Protein AF-A0A969N4L8-F1 (afdb_monomer_lite)

Radius of gyration: 16.3 Å; chains: 1; bounding box: 48×35×40 Å

Foldseek 3Di:
DDDFAEDEFELCQPPADDPGHGDPVGDDDLPDDLSGAYEHAQEDADAQLLSSLVSLLSCVVSDDPNRHYAYEYEAEAPDQDPRGYHPVSNVVSNCVRPVVNPHYHYPDPCRHVVPVVVVVVVPPPD

Structure (mmCIF, N/CA/C/O backbone):
data_AF-A0A969N4L8-F1
#
_entry.id   AF-A0A969N4L8-F1
#
loop_
_atom_site.group_PDB
_atom_site.id
_atom_site.type_symbol
_atom_site.label_atom_id
_atom_site.label_alt_id
_atom_site.label_comp_id
_atom_site.label_asym_id
_atom_site.label_entity_id
_atom_site.label_seq_id
_atom_site.pdbx_PDB_ins_code
_atom_site.Cartn_x
_atom_site.Cartn_y
_atom_site.Cartn_z
_atom_site.occupancy
_atom_site.B_iso_or_equiv
_atom_site.auth_seq_id
_atom_site.auth_comp_id
_atom_site.auth_asym_id
_atom_site.auth_atom_id
_atom_site.pdbx_PDB_model_num
ATOM 1 N N . ARG A 1 1 ? 7.068 11.190 24.032 1.00 63.12 1 ARG A N 1
ATOM 2 C CA . ARG A 1 1 ? 6.064 10.576 23.124 1.00 63.12 1 ARG A CA 1
ATOM 3 C C . ARG A 1 1 ? 6.777 9.471 22.357 1.00 63.12 1 ARG A C 1
ATOM 5 O O . ARG A 1 1 ? 7.851 9.752 21.849 1.00 63.12 1 ARG A O 1
ATOM 12 N N . GLY A 1 2 ? 6.261 8.241 22.378 1.00 82.56 2 GLY A N 1
ATOM 13 C CA . GLY A 1 2 ? 6.873 7.096 21.689 1.00 82.56 2 GLY A CA 1
ATOM 14 C C . GLY A 1 2 ? 6.451 6.994 20.222 1.00 82.56 2 GLY A C 1
ATOM 15 O O . GLY A 1 2 ? 5.527 7.690 19.798 1.00 82.56 2 GLY A O 1
ATOM 16 N N . LEU A 1 3 ? 7.128 6.127 19.467 1.00 82.19 3 LEU A N 1
ATOM 17 C CA . LEU A 1 3 ? 6.721 5.730 18.117 1.00 82.19 3 LEU A CA 1
ATOM 18 C C . LEU A 1 3 ? 5.411 4.933 18.198 1.00 82.19 3 LEU A C 1
ATOM 20 O O . LEU A 1 3 ? 5.251 4.104 19.096 1.00 82.19 3 LEU A O 1
ATOM 24 N N . LYS A 1 4 ? 4.470 5.194 17.284 1.00 87.19 4 LYS A N 1
ATOM 25 C CA . LYS A 1 4 ? 3.260 4.372 17.176 1.00 87.19 4 LYS A CA 1
ATOM 26 C C . LYS A 1 4 ? 3.646 2.972 16.707 1.00 87.19 4 LYS A C 1
ATOM 28 O O . LYS A 1 4 ? 4.536 2.821 15.874 1.00 87.19 4 LYS A O 1
ATOM 33 N N . ALA A 1 5 ? 2.968 1.958 17.233 1.00 94.19 5 ALA A N 1
ATOM 34 C CA . ALA A 1 5 ? 3.053 0.624 16.659 1.00 94.19 5 ALA A CA 1
ATOM 35 C C . ALA A 1 5 ? 2.335 0.601 15.300 1.00 94.19 5 ALA A C 1
ATOM 37 O O . ALA A 1 5 ? 1.379 1.351 15.084 1.00 94.19 5 ALA A O 1
ATOM 38 N N . GLY A 1 6 ? 2.791 -0.275 14.409 1.00 94.62 6 GLY A N 1
ATOM 39 C CA . GLY A 1 6 ? 2.184 -0.495 13.103 1.00 94.62 6 GLY A CA 1
ATOM 40 C C . GLY A 1 6 ? 2.140 -1.981 12.766 1.00 94.62 6 GLY A C 1
ATOM 41 O O . GLY A 1 6 ? 3.036 -2.731 13.154 1.00 94.62 6 GLY A O 1
ATOM 42 N N . ALA A 1 7 ? 1.094 -2.398 12.059 1.00 95.56 7 ALA A N 1
ATOM 43 C CA . ALA A 1 7 ? 0.933 -3.748 11.539 1.00 95.56 7 ALA A CA 1
ATOM 44 C C . ALA A 1 7 ? 1.035 -3.738 10.014 1.00 95.56 7 ALA A C 1
ATOM 46 O O . ALA A 1 7 ? 0.388 -2.933 9.344 1.00 95.56 7 ALA A O 1
ATOM 47 N N . VAL A 1 8 ? 1.830 -4.661 9.478 1.00 95.38 8 VAL A N 1
ATOM 48 C CA . VAL A 1 8 ? 1.996 -4.892 8.041 1.00 95.38 8 VAL A CA 1
ATOM 49 C C . VAL A 1 8 ? 1.325 -6.217 7.700 1.00 95.38 8 VAL A C 1
ATOM 51 O O . VAL A 1 8 ? 1.571 -7.219 8.370 1.00 95.38 8 VAL A O 1
ATOM 54 N N . PHE A 1 9 ? 0.462 -6.231 6.687 1.00 96.12 9 PHE A N 1
ATOM 55 C CA . PHE A 1 9 ? -0.350 -7.405 6.355 1.00 96.12 9 PHE A CA 1
ATOM 56 C C . PHE A 1 9 ? -0.784 -7.414 4.889 1.00 96.12 9 PHE A C 1
ATOM 58 O O . PHE A 1 9 ? -0.788 -6.381 4.224 1.00 96.12 9 PHE A O 1
ATOM 65 N N . PHE A 1 10 ? -1.198 -8.577 4.389 1.00 95.75 10 PHE A N 1
ATOM 66 C CA . PHE A 1 10 ? -1.770 -8.706 3.049 1.00 95.75 10 PHE A CA 1
ATOM 67 C C . PHE A 1 10 ? -3.289 -8.468 3.086 1.00 95.75 10 PHE A C 1
ATOM 69 O O . PHE A 1 10 ? -3.977 -9.164 3.834 1.00 95.75 10 PHE A O 1
ATOM 76 N N . PRO A 1 11 ? -3.846 -7.561 2.257 1.00 95.62 11 PRO A N 1
ATOM 77 C CA . PRO A 1 11 ? -5.291 -7.284 2.190 1.00 95.62 11 PRO A CA 1
ATOM 78 C C . PRO A 1 11 ? -6.169 -8.517 1.942 1.00 95.62 11 PRO A C 1
ATOM 80 O O . PRO A 1 11 ? -7.339 -8.561 2.329 1.00 95.62 11 PRO A O 1
ATOM 83 N N . ASP A 1 12 ? -5.605 -9.535 1.296 1.00 92.50 12 ASP A N 1
ATOM 84 C CA . ASP A 1 12 ? -6.288 -10.784 0.967 1.00 92.50 12 ASP A CA 1
ATOM 85 C C . ASP A 1 12 ? -6.163 -11.856 2.060 1.00 92.50 12 ASP A C 1
ATOM 87 O O . ASP A 1 12 ? -6.781 -12.907 1.937 1.00 92.50 12 ASP A O 1
ATOM 91 N N . GLY A 1 13 ? -5.436 -11.594 3.154 1.00 91.50 13 GLY A N 1
ATOM 92 C CA . GLY A 1 13 ? -5.206 -12.565 4.235 1.00 91.50 13 GLY A CA 1
ATOM 93 C C . GLY A 1 13 ? -6.465 -13.051 4.956 1.00 91.50 13 GLY A C 1
ATOM 94 O O . GLY A 1 13 ? -6.461 -14.131 5.536 1.00 91.50 13 GLY A O 1
ATOM 95 N N . ASN A 1 14 ? -7.554 -12.291 4.853 1.00 88.81 14 ASN A N 1
ATOM 96 C CA . ASN A 1 14 ? -8.859 -12.626 5.420 1.00 88.81 14 ASN A CA 1
ATOM 97 C C . ASN A 1 14 ? -9.767 -13.389 4.442 1.00 88.81 14 ASN A C 1
ATOM 99 O O . ASN A 1 14 ? -10.918 -13.671 4.772 1.00 88.81 14 ASN A O 1
ATOM 103 N N . GLN A 1 15 ? -9.306 -13.668 3.221 1.00 87.75 15 GLN A N 1
ATOM 104 C CA . GLN A 1 15 ? -10.087 -14.432 2.256 1.00 87.75 15 GLN A CA 1
ATOM 105 C C . GLN A 1 15 ? -10.017 -15.929 2.565 1.00 87.75 15 GLN A C 1
ATOM 107 O O . GLN A 1 15 ? -8.965 -16.462 2.924 1.00 87.75 15 GLN A O 1
ATOM 112 N N . THR A 1 16 ? -11.138 -16.620 2.367 1.00 87.69 16 THR A N 1
ATOM 113 C CA . THR A 1 16 ? -11.172 -18.080 2.430 1.00 87.69 16 THR A CA 1
ATOM 114 C C . THR A 1 16 ? -10.471 -18.693 1.218 1.00 87.69 16 THR A C 1
ATOM 116 O O . THR A 1 16 ? -10.689 -18.264 0.086 1.00 87.69 16 THR A O 1
ATOM 119 N N . VAL A 1 17 ? -9.688 -19.743 1.444 1.00 84.81 17 VAL A N 1
ATOM 120 C CA . VAL A 1 17 ? -9.020 -20.554 0.424 1.00 84.81 17 VAL A CA 1
ATOM 121 C C . VAL A 1 17 ? -9.660 -21.947 0.386 1.00 84.81 17 VAL A C 1
ATOM 123 O O . VAL A 1 17 ? -9.862 -22.589 1.420 1.00 84.81 17 VAL A O 1
ATOM 126 N N . GLY A 1 18 ? -9.979 -22.435 -0.816 1.00 84.56 18 GLY A N 1
ATOM 127 C CA . GLY A 1 18 ? -10.680 -23.709 -1.003 1.00 84.56 18 GLY A CA 1
ATOM 128 C C . GLY A 1 18 ? -12.150 -23.629 -0.582 1.00 84.56 18 GLY A C 1
ATOM 129 O O . GLY A 1 18 ? -12.819 -22.640 -0.859 1.00 84.56 18 GLY A O 1
ATOM 130 N N . ALA A 1 19 ? -12.662 -24.678 0.070 1.00 81.12 19 ALA A N 1
ATOM 131 C CA . ALA A 1 19 ? -14.064 -24.727 0.489 1.00 81.12 19 ALA A CA 1
ATOM 132 C C . ALA A 1 19 ? -14.367 -23.805 1.685 1.00 81.12 19 ALA A C 1
ATOM 134 O O . ALA A 1 19 ? -15.393 -23.133 1.670 1.00 81.12 19 ALA A O 1
ATOM 135 N N . GLN A 1 20 ? -13.506 -23.788 2.717 1.00 86.62 20 GLN A N 1
ATOM 136 C CA . GLN A 1 20 ? -13.708 -23.020 3.966 1.00 86.62 20 GLN A CA 1
ATOM 137 C C . GLN A 1 20 ? -12.398 -22.683 4.723 1.00 86.62 20 GLN A C 1
ATOM 139 O O . GLN A 1 20 ? -12.449 -22.262 5.876 1.00 86.62 20 GLN A O 1
ATOM 144 N N . GLY A 1 21 ? -11.216 -22.917 4.136 1.00 86.12 21 GLY A N 1
ATOM 145 C CA . GLY A 1 21 ? -9.931 -22.739 4.830 1.00 86.12 21 GLY A CA 1
ATOM 146 C C . GLY A 1 21 ? -9.416 -21.300 4.792 1.00 86.12 21 GLY A C 1
ATOM 147 O O . GLY A 1 21 ? -9.951 -20.473 4.068 1.00 86.12 21 GLY A O 1
ATOM 148 N N . PHE A 1 22 ? -8.337 -21.012 5.520 1.00 87.94 22 PHE A N 1
ATOM 149 C CA . PHE A 1 22 ? -7.557 -19.772 5.399 1.00 87.94 22 PHE A CA 1
ATOM 150 C C . PHE A 1 22 ? -6.097 -20.124 5.109 1.00 87.94 22 PHE A C 1
ATOM 152 O O . PHE A 1 22 ? -5.626 -21.191 5.511 1.00 87.94 22 PHE A O 1
ATOM 159 N N . ASP A 1 23 ? -5.371 -19.245 4.416 1.00 88.81 23 ASP A N 1
ATOM 160 C CA . ASP A 1 23 ? -3.933 -19.435 4.213 1.00 88.81 23 ASP A CA 1
ATOM 161 C C . ASP A 1 23 ? -3.194 -19.211 5.537 1.00 88.81 23 ASP A C 1
ATOM 163 O O . ASP A 1 23 ? -3.089 -18.084 6.016 1.00 88.81 23 ASP A O 1
ATOM 167 N N . SER A 1 24 ? -2.648 -20.279 6.122 1.00 87.88 24 SER A N 1
ATOM 168 C CA . SER A 1 24 ? -1.955 -20.232 7.415 1.00 87.88 24 SER A CA 1
ATOM 169 C C . SER A 1 24 ? -0.683 -19.375 7.413 1.00 87.88 24 SER A C 1
ATOM 171 O O . SER A 1 24 ? -0.114 -19.126 8.474 1.00 87.88 24 SER A O 1
ATOM 173 N N . ARG A 1 25 ? -0.195 -18.956 6.239 1.00 87.62 25 ARG A N 1
ATOM 174 C CA . ARG A 1 25 ? 0.947 -18.040 6.099 1.00 87.62 25 ARG A CA 1
ATOM 175 C C . ARG A 1 25 ? 0.531 -16.575 6.234 1.00 87.62 25 ARG A C 1
ATOM 177 O O . ARG A 1 25 ? 1.397 -15.719 6.401 1.00 87.62 25 ARG A O 1
ATOM 184 N N . LEU A 1 26 ? -0.765 -16.281 6.122 1.00 89.56 26 LEU A N 1
ATOM 185 C CA . LEU A 1 26 ? -1.315 -14.933 6.173 1.00 89.56 26 LEU A CA 1
ATOM 186 C C . LEU A 1 26 ? -1.946 -14.670 7.542 1.00 89.56 26 LEU A C 1
ATOM 188 O O . LEU A 1 26 ? -2.565 -15.540 8.149 1.00 89.56 26 LEU A O 1
ATOM 192 N N . GLN A 1 27 ? -1.759 -13.451 8.046 1.00 85.81 27 GLN A N 1
ATOM 193 C CA . GLN A 1 27 ? -2.304 -13.035 9.335 1.00 85.81 27 GLN A CA 1
ATOM 194 C C . GLN A 1 27 ? -3.716 -12.467 9.145 1.00 85.81 27 GLN A C 1
ATOM 196 O O . GLN A 1 27 ? -3.894 -11.627 8.255 1.00 85.81 27 GLN A O 1
ATOM 201 N N . PRO A 1 28 ? -4.695 -12.861 9.981 1.00 88.75 28 PRO A N 1
ATOM 202 C CA . PRO A 1 28 ? -5.998 -12.221 9.984 1.00 88.75 28 PRO A CA 1
ATOM 203 C C . PRO A 1 28 ? -5.859 -10.788 10.509 1.00 88.75 28 PRO A C 1
ATOM 205 O O . PRO A 1 28 ? -5.413 -10.572 11.637 1.00 88.75 28 PRO A O 1
ATOM 208 N N . TRP A 1 29 ? -6.197 -9.804 9.681 1.00 93.75 29 TRP A N 1
ATOM 209 C CA . TRP A 1 29 ? -5.883 -8.393 9.944 1.00 93.75 29 TRP A CA 1
ATOM 210 C C . TRP A 1 29 ? -7.084 -7.561 10.409 1.00 93.75 29 TRP A C 1
ATOM 212 O O . TRP A 1 29 ? -6.903 -6.484 10.971 1.00 93.75 29 TRP A O 1
ATOM 222 N N . ASP A 1 30 ? -8.310 -8.072 10.270 1.00 91.50 30 ASP A N 1
ATOM 223 C CA . ASP A 1 30 ? -9.566 -7.438 10.728 1.00 91.50 30 ASP A CA 1
ATOM 224 C C . ASP A 1 30 ?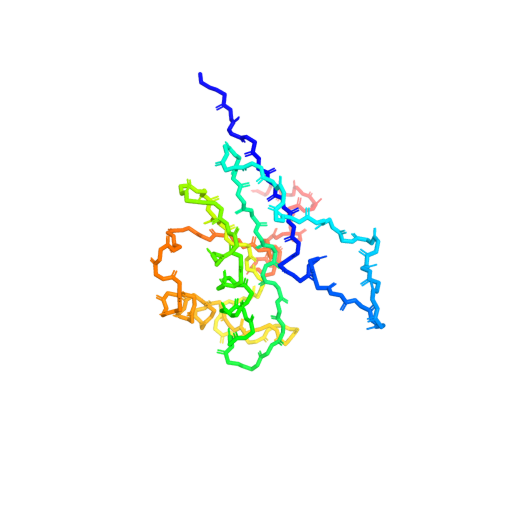 -9.649 -7.289 12.254 1.00 91.50 30 ASP A C 1
ATOM 226 O O . ASP A 1 30 ? -10.522 -6.596 12.774 1.00 91.50 30 ASP A O 1
ATOM 230 N N . ARG A 1 31 ? -8.749 -7.951 12.986 1.00 90.81 31 ARG A N 1
ATOM 231 C CA . ARG A 1 31 ? -8.693 -7.945 14.453 1.00 90.81 31 ARG A CA 1
ATOM 232 C C . ARG A 1 31 ? -7.645 -7.005 15.025 1.00 90.81 31 ARG A C 1
ATOM 234 O O . ARG A 1 31 ? -7.550 -6.890 16.248 1.00 90.81 31 ARG A O 1
ATOM 241 N N . PHE A 1 32 ? -6.860 -6.336 14.184 1.00 94.62 32 PHE A N 1
ATOM 242 C CA . PHE A 1 32 ? -5.917 -5.345 14.677 1.00 94.62 32 PHE A CA 1
ATOM 243 C C . PHE A 1 32 ? -6.657 -4.166 15.332 1.00 94.62 32 PHE A C 1
ATOM 245 O O . PHE A 1 32 ? -7.738 -3.777 14.890 1.00 94.62 32 PHE A O 1
ATOM 252 N N . PRO A 1 33 ? -6.125 -3.589 16.422 1.00 94.00 33 PRO A N 1
ATOM 253 C CA . PRO A 1 33 ? -6.758 -2.440 17.051 1.00 94.00 33 PRO A CA 1
ATOM 254 C C . PRO A 1 33 ? -6.599 -1.191 16.171 1.00 94.00 33 PRO A C 1
ATOM 256 O O . PRO A 1 33 ? -5.616 -1.043 15.447 1.00 94.00 33 PRO A O 1
ATOM 259 N N . SER A 1 34 ? -7.524 -0.238 16.283 1.00 94.81 34 SER A N 1
ATOM 260 C CA . SER A 1 34 ? -7.422 1.064 15.598 1.00 94.81 34 SER A CA 1
ATOM 261 C C . SER A 1 34 ? -6.378 2.004 16.210 1.00 94.81 34 SER A C 1
ATOM 263 O O . SER A 1 34 ? -6.093 3.068 15.663 1.00 94.81 34 SER A O 1
ATOM 265 N N . THR A 1 35 ? -5.796 1.630 17.354 1.00 93.81 35 THR A N 1
ATOM 266 C CA . THR A 1 35 ? -4.752 2.398 18.048 1.00 93.81 35 THR A CA 1
ATOM 267 C C . THR A 1 35 ? -3.367 2.250 17.415 1.00 93.81 35 THR A C 1
ATOM 269 O O . THR A 1 35 ? -2.462 3.010 17.771 1.00 93.81 35 THR A O 1
ATOM 272 N N . ILE A 1 36 ? -3.198 1.307 16.482 1.00 95.44 36 ILE A N 1
ATOM 273 C CA . ILE A 1 36 ? -1.969 1.104 15.708 1.00 95.44 36 ILE A CA 1
ATOM 274 C C . ILE A 1 36 ? -2.177 1.500 14.248 1.00 95.44 36 ILE A C 1
ATOM 276 O O . ILE A 1 36 ? -3.302 1.564 13.756 1.00 95.44 36 ILE A O 1
ATOM 280 N N . GLU A 1 37 ? -1.083 1.763 13.547 1.00 95.94 37 GLU A N 1
ATOM 281 C CA . GLU A 1 37 ? -1.125 2.078 12.120 1.00 95.94 37 GLU A CA 1
ATOM 282 C C . GLU A 1 37 ? -1.256 0.810 11.282 1.00 95.94 37 GLU A C 1
ATOM 284 O O . GLU A 1 37 ? -0.647 -0.218 11.581 1.00 95.94 37 GLU A O 1
ATOM 289 N N . TRP A 1 38 ? -2.058 0.876 10.229 1.00 97.19 38 TRP A N 1
ATOM 290 C CA . TRP A 1 38 ? -2.304 -0.241 9.330 1.00 97.19 38 TRP A CA 1
ATOM 291 C C . TRP A 1 38 ? -1.577 0.004 8.016 1.00 97.19 38 TRP A C 1
ATOM 293 O O . TRP A 1 38 ? -1.874 0.964 7.306 1.00 97.19 38 TRP A O 1
ATOM 303 N N . HIS A 1 39 ? -0.652 -0.889 7.678 1.00 97.38 39 HIS A N 1
ATOM 304 C CA . HIS A 1 39 ? 0.200 -0.799 6.494 1.00 97.38 39 HIS A CA 1
ATOM 305 C C . HIS A 1 39 ? -0.085 -1.970 5.538 1.00 97.38 39 HIS A C 1
ATOM 307 O O . HIS A 1 39 ? 0.704 -2.918 5.469 1.00 97.38 39 HIS A O 1
ATOM 313 N N . PRO A 1 40 ? -1.237 -1.973 4.833 1.00 97.50 40 PRO A N 1
ATOM 314 C CA . PRO A 1 40 ? -1.588 -3.063 3.931 1.00 97.50 40 PRO A CA 1
ATOM 315 C C . PRO A 1 40 ? -0.632 -3.138 2.732 1.00 97.50 40 PRO A C 1
ATOM 317 O O . PRO A 1 40 ? -0.472 -2.168 1.990 1.00 97.50 40 PRO A O 1
ATOM 320 N N . MET A 1 41 ? -0.047 -4.311 2.502 1.00 97.44 41 MET A N 1
ATOM 321 C CA . MET A 1 41 ? 0.832 -4.624 1.370 1.00 97.44 41 MET A CA 1
ATOM 322 C C . MET A 1 41 ? -0.002 -4.788 0.095 1.00 97.44 41 MET A C 1
ATOM 324 O O . MET A 1 41 ? -0.500 -5.870 -0.216 1.00 97.44 41 MET A O 1
ATOM 328 N N . THR A 1 42 ? -0.202 -3.685 -0.620 1.00 96.69 42 THR A N 1
ATOM 329 C CA . THR A 1 42 ? -1.117 -3.559 -1.762 1.00 96.69 42 THR A CA 1
ATOM 330 C C . THR A 1 42 ? -0.391 -3.858 -3.068 1.00 96.69 42 THR A C 1
ATOM 332 O O . THR A 1 42 ? -0.117 -2.985 -3.887 1.00 96.69 42 THR A O 1
ATOM 335 N N . TYR A 1 43 ? 0.018 -5.116 -3.215 1.00 95.38 43 TYR A N 1
ATOM 336 C CA . TYR A 1 43 ? 0.923 -5.562 -4.279 1.00 95.38 43 TYR A CA 1
ATOM 337 C C . TYR A 1 43 ? 0.197 -6.338 -5.382 1.00 95.38 43 TYR A C 1
ATOM 339 O O . TYR A 1 43 ? 0.813 -7.139 -6.079 1.00 95.38 43 TYR A O 1
ATOM 347 N N . ALA A 1 44 ? -1.119 -6.174 -5.522 1.00 94.94 44 ALA A N 1
ATOM 348 C CA . ALA A 1 44 ? -1.853 -6.880 -6.562 1.00 94.94 44 ALA A CA 1
ATOM 349 C C . ALA A 1 44 ? -1.341 -6.536 -7.973 1.00 94.94 44 ALA A C 1
ATOM 351 O O . ALA A 1 44 ? -0.861 -5.434 -8.250 1.00 94.94 44 ALA A O 1
ATOM 352 N N . ILE A 1 45 ? -1.467 -7.517 -8.862 1.00 95.81 45 ILE A N 1
ATOM 353 C CA . ILE A 1 45 ? -1.066 -7.453 -10.264 1.00 95.81 45 ILE A CA 1
ATOM 354 C C . ILE A 1 45 ? -2.329 -7.337 -11.125 1.00 95.81 45 ILE A C 1
ATOM 356 O O . ILE A 1 45 ? -3.246 -8.147 -10.992 1.00 95.81 45 ILE A O 1
ATOM 360 N N . CYS A 1 46 ? -2.378 -6.327 -11.992 1.00 95.19 46 CYS A N 1
ATOM 361 C CA . CYS A 1 46 ? -3.449 -6.084 -12.963 1.00 95.19 46 CYS A CA 1
ATOM 362 C C . CYS A 1 46 ? -3.004 -5.025 -13.986 1.00 95.19 46 CYS A C 1
ATOM 364 O O . CYS A 1 46 ? -1.972 -4.382 -13.810 1.00 95.19 46 CYS A O 1
ATOM 366 N N . GLU A 1 47 ? -3.779 -4.818 -15.051 1.00 90.81 47 GLU A N 1
ATOM 367 C CA . GLU A 1 47 ? -3.414 -3.877 -16.124 1.00 90.81 47 GLU A CA 1
ATOM 368 C C . GLU A 1 47 ? -3.693 -2.401 -15.780 1.00 90.81 47 GLU A C 1
ATOM 370 O O . GLU A 1 47 ? -2.936 -1.512 -16.175 1.00 90.81 47 GLU A O 1
ATOM 375 N N . ASP A 1 48 ? -4.764 -2.122 -15.035 1.00 92.12 48 ASP A N 1
ATOM 376 C CA . ASP A 1 48 ? -5.346 -0.779 -14.867 1.00 92.12 48 ASP A CA 1
ATOM 377 C C . ASP A 1 48 ? -5.335 -0.259 -13.416 1.00 92.12 48 ASP A C 1
ATOM 379 O O . ASP A 1 48 ? -5.935 0.770 -13.119 1.00 92.12 48 ASP A O 1
ATOM 383 N N . ALA A 1 49 ? -4.644 -0.958 -12.511 1.00 97.25 49 ALA A N 1
ATOM 384 C CA . ALA A 1 49 ? -4.622 -0.706 -11.065 1.00 97.25 49 ALA A CA 1
ATOM 385 C C . ALA A 1 49 ? -5.958 -0.901 -10.316 1.00 97.25 49 ALA A C 1
ATOM 387 O O . ALA A 1 49 ? -6.010 -0.658 -9.105 1.00 97.25 49 ALA A O 1
ATOM 388 N N . SER A 1 50 ? -7.005 -1.421 -10.967 1.00 96.69 50 SER A N 1
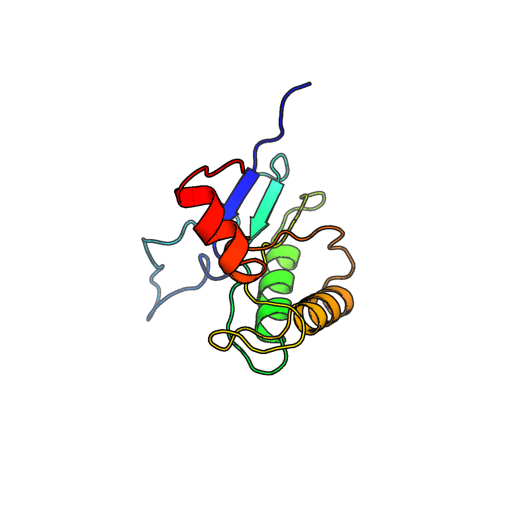ATOM 389 C CA . SER A 1 50 ? -8.283 -1.748 -10.312 1.00 96.69 50 SER A CA 1
ATOM 390 C C . SER A 1 50 ? -8.110 -2.728 -9.147 1.00 96.69 50 SER A C 1
ATOM 392 O O . SER A 1 50 ? -8.726 -2.569 -8.095 1.00 96.69 50 SER A O 1
ATOM 394 N N . CYS A 1 51 ? -7.207 -3.700 -9.289 1.00 96.31 51 CYS A N 1
ATOM 395 C CA . CYS A 1 51 ? -6.882 -4.668 -8.247 1.00 96.31 51 CYS A CA 1
ATOM 396 C C . CYS A 1 51 ? -6.282 -4.015 -6.990 1.00 96.31 51 CYS A C 1
ATOM 398 O O . CYS A 1 51 ? -6.642 -4.378 -5.870 1.00 96.31 51 CYS A O 1
ATOM 400 N N . VAL A 1 52 ? -5.406 -3.019 -7.166 1.00 97.94 52 VAL A N 1
ATOM 401 C CA . VAL A 1 52 ? -4.785 -2.269 -6.065 1.00 97.94 52 VAL A CA 1
ATOM 402 C C . VAL A 1 52 ? -5.848 -1.446 -5.342 1.00 97.94 52 VAL A C 1
ATOM 404 O O . VAL A 1 52 ? -5.956 -1.504 -4.117 1.00 97.94 52 VAL A O 1
ATOM 407 N N . ALA A 1 53 ? -6.692 -0.741 -6.099 1.00 97.69 53 ALA A N 1
ATOM 408 C CA . ALA A 1 53 ? -7.806 0.021 -5.547 1.00 97.69 53 ALA A CA 1
ATOM 409 C C . ALA A 1 53 ? -8.789 -0.869 -4.766 1.00 97.69 53 ALA A C 1
ATOM 411 O O . ALA A 1 53 ? -9.191 -0.511 -3.660 1.00 97.69 53 ALA A O 1
ATOM 412 N N . ALA A 1 54 ? -9.112 -2.060 -5.279 1.00 97.69 54 ALA A N 1
ATOM 413 C CA . ALA A 1 54 ? -9.987 -3.020 -4.606 1.00 97.69 54 ALA A CA 1
ATOM 414 C C . ALA A 1 54 ? -9.397 -3.529 -3.279 1.00 97.69 54 ALA A C 1
ATOM 416 O O . ALA A 1 54 ? -10.115 -3.646 -2.281 1.00 97.69 54 ALA A O 1
ATOM 417 N N . GLN A 1 55 ? -8.088 -3.794 -3.235 1.00 97.44 55 GLN A N 1
ATOM 418 C CA . GLN A 1 55 ? -7.396 -4.170 -2.002 1.00 97.44 55 GLN A CA 1
ATOM 419 C C . GLN A 1 55 ? -7.446 -3.044 -0.955 1.00 97.44 55 GLN A C 1
ATOM 421 O O . GLN A 1 55 ? -7.791 -3.309 0.199 1.00 97.44 55 GLN A O 1
ATOM 426 N N . VAL A 1 56 ? -7.174 -1.789 -1.343 1.00 97.94 56 VAL A N 1
ATOM 427 C CA . VAL A 1 56 ? -7.314 -0.634 -0.434 1.00 97.94 56 VAL A CA 1
ATOM 428 C C . VAL A 1 56 ? -8.756 -0.488 0.040 1.00 97.94 56 VAL A C 1
ATOM 430 O O . VAL A 1 56 ? -9.001 -0.358 1.241 1.00 97.94 56 VAL A O 1
ATOM 433 N N . GLN A 1 57 ? -9.717 -0.550 -0.883 1.00 97.25 57 GLN A N 1
ATOM 434 C CA . GLN A 1 57 ? -11.136 -0.412 -0.578 1.00 97.25 57 GLN A CA 1
ATOM 435 C C . GLN A 1 57 ? -11.577 -1.450 0.455 1.00 97.25 57 GLN A C 1
ATOM 437 O O . GLN A 1 57 ? -12.223 -1.089 1.440 1.00 97.25 57 GLN A O 1
ATOM 442 N N . ARG A 1 58 ? -11.167 -2.715 0.300 1.00 95.88 58 ARG A N 1
ATOM 443 C CA . ARG A 1 58 ? -11.475 -3.769 1.271 1.00 95.88 58 ARG A CA 1
ATOM 444 C C . ARG A 1 58 ? -10.967 -3.434 2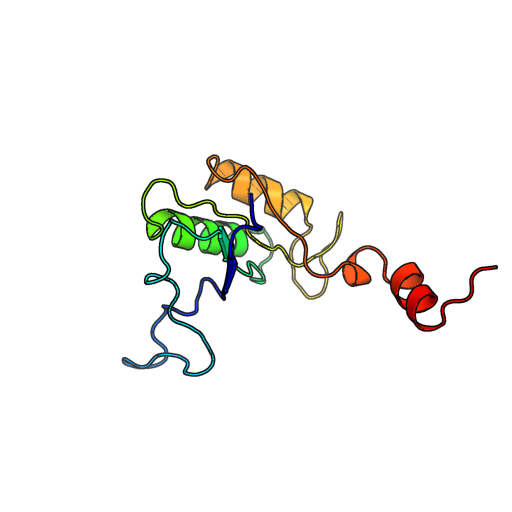.668 1.00 95.88 58 ARG A C 1
ATOM 446 O O . ARG A 1 58 ? -11.721 -3.579 3.628 1.00 95.88 58 ARG A O 1
ATOM 453 N N . VAL A 1 59 ? -9.712 -3.003 2.783 1.00 96.69 59 VAL A N 1
ATOM 454 C CA . VAL A 1 59 ? -9.122 -2.654 4.082 1.00 96.69 59 VAL A CA 1
ATOM 455 C C . VAL A 1 59 ? -9.880 -1.486 4.697 1.00 96.69 59 VAL A C 1
ATOM 457 O O . VAL A 1 5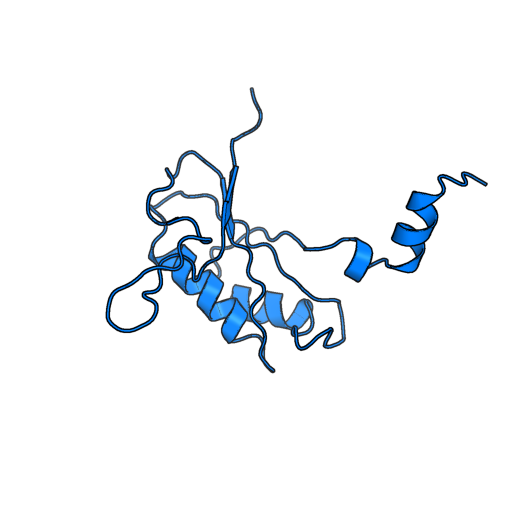9 ? -10.285 -1.564 5.851 1.00 96.69 59 VAL A O 1
ATOM 460 N N . THR A 1 60 ? -10.174 -0.446 3.915 1.00 96.19 60 THR A N 1
ATOM 461 C CA . THR A 1 60 ? -10.939 0.705 4.412 1.00 96.19 60 THR A CA 1
ATOM 462 C C . THR A 1 60 ? -12.372 0.361 4.822 1.00 96.19 60 THR A C 1
ATOM 464 O O . THR A 1 60 ? -12.886 0.977 5.747 1.00 96.19 60 THR A O 1
ATOM 467 N N . ALA A 1 61 ? -13.008 -0.621 4.176 1.00 95.19 61 ALA A N 1
ATOM 468 C CA . ALA A 1 61 ? -14.371 -1.043 4.494 1.00 95.19 61 ALA A CA 1
ATOM 469 C C . ALA A 1 61 ? -14.467 -1.868 5.790 1.00 95.19 61 ALA A C 1
ATOM 471 O O . ALA A 1 61 ? -15.525 -1.894 6.412 1.00 95.19 61 ALA A O 1
ATOM 472 N N . GLN A 1 62 ? -13.387 -2.549 6.188 1.00 95.00 62 GLN A N 1
ATOM 473 C CA . GLN A 1 62 ? -13.339 -3.372 7.406 1.00 95.00 62 GLN A CA 1
ATOM 474 C C . GLN A 1 62 ? -12.620 -2.686 8.572 1.00 95.00 62 GLN A C 1
ATOM 476 O O . GLN A 1 62 ? -12.750 -3.121 9.715 1.00 95.00 62 GLN A O 1
ATOM 481 N N . ALA A 1 63 ? -11.854 -1.628 8.305 1.00 95.69 63 ALA A N 1
ATOM 482 C CA . ALA A 1 63 ? -11.130 -0.911 9.339 1.00 95.69 63 ALA A CA 1
ATOM 483 C C . ALA A 1 63 ? -12.094 -0.193 10.301 1.00 95.69 63 ALA A C 1
ATOM 485 O O . ALA A 1 63 ? -13.009 0.507 9.851 1.00 95.69 63 ALA A O 1
ATOM 486 N N . PRO A 1 64 ? -11.875 -0.282 11.626 1.00 95.12 64 PRO A N 1
ATOM 487 C CA . PRO A 1 64 ? -12.632 0.518 12.577 1.00 95.12 64 PRO A CA 1
ATOM 488 C C . PRO A 1 64 ? -12.459 2.018 12.304 1.00 95.12 64 PRO A C 1
ATOM 490 O O . PRO A 1 64 ? -11.401 2.472 11.854 1.00 95.12 64 PRO A O 1
ATOM 493 N N . THR A 1 65 ? -13.478 2.815 12.623 1.00 93.69 65 THR A N 1
ATOM 494 C CA . THR A 1 65 ? -13.424 4.273 12.462 1.00 93.69 65 THR A CA 1
ATOM 495 C C . THR A 1 65 ? -12.221 4.873 13.199 1.00 93.69 65 THR A C 1
ATOM 497 O O . THR A 1 65 ? -11.938 4.520 14.342 1.00 93.69 65 THR A O 1
ATOM 500 N N . GLY A 1 66 ? -11.513 5.796 12.540 1.00 93.12 66 GLY A N 1
ATOM 501 C CA . GLY A 1 66 ? -10.333 6.467 13.096 1.00 93.12 66 GLY A CA 1
ATOM 502 C C . GLY A 1 66 ? -9.011 5.708 12.926 1.00 93.12 66 GLY A C 1
ATOM 503 O O . GLY A 1 66 ? -7.974 6.225 13.335 1.00 93.12 66 GLY A O 1
ATOM 504 N N . THR A 1 67 ? -9.022 4.524 12.306 1.00 95.94 67 THR A N 1
ATOM 505 C CA . THR A 1 67 ? -7.795 3.778 11.983 1.00 95.94 67 THR A CA 1
ATOM 506 C C . THR A 1 67 ? -6.939 4.545 10.973 1.00 95.94 67 THR A C 1
ATOM 508 O O . THR A 1 67 ? -7.432 4.978 9.930 1.00 95.94 67 THR A O 1
ATOM 511 N N . HIS A 1 68 ? -5.643 4.691 11.261 1.00 96.06 68 HIS A N 1
ATOM 512 C CA . HIS A 1 68 ? -4.687 5.286 10.327 1.00 96.06 68 HIS A CA 1
ATOM 513 C C . HIS A 1 68 ? -4.195 4.215 9.348 1.00 96.06 68 HIS A C 1
A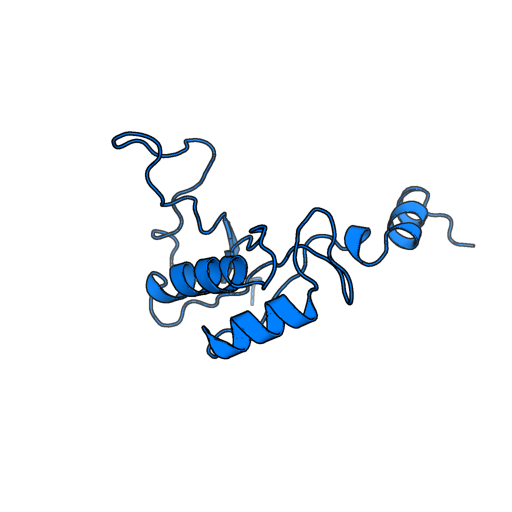TOM 515 O O . HIS A 1 68 ? -3.505 3.283 9.758 1.00 96.06 68 HIS A O 1
ATOM 521 N N . ILE A 1 69 ? -4.566 4.340 8.072 1.00 97.75 69 ILE A N 1
ATOM 522 C CA . ILE A 1 69 ? -4.244 3.370 7.018 1.00 97.75 69 ILE A CA 1
ATOM 523 C C . ILE A 1 69 ? -3.260 4.008 6.034 1.00 97.75 69 ILE A C 1
ATOM 525 O O . ILE A 1 69 ? -3.567 5.045 5.445 1.00 97.75 69 ILE A O 1
ATOM 529 N N . GLN A 1 70 ? -2.113 3.362 5.826 1.00 97.94 70 GLN A N 1
ATOM 530 C CA . GLN A 1 70 ? -1.070 3.769 4.886 1.00 97.94 70 GLN A CA 1
ATOM 531 C C . GLN A 1 70 ? -0.682 2.579 3.991 1.00 97.94 70 GLN A C 1
ATOM 533 O O . GLN A 1 70 ? 0.199 1.795 4.343 1.00 97.94 70 GLN A O 1
ATOM 538 N N . PRO A 1 71 ? -1.338 2.401 2.832 1.00 98.19 71 PRO A N 1
ATOM 539 C CA . PRO A 1 71 ? -1.051 1.283 1.943 1.00 98.19 71 PRO A CA 1
ATOM 540 C C . PRO A 1 71 ? 0.382 1.332 1.404 1.00 98.19 71 PRO A C 1
ATOM 542 O O . PRO A 1 71 ? 0.859 2.393 0.998 1.00 98.19 71 PRO A O 1
ATOM 545 N N . ALA A 1 72 ? 1.060 0.186 1.399 1.00 97.50 72 ALA A N 1
ATOM 546 C CA . ALA A 1 72 ? 2.355 0.011 0.757 1.00 97.50 72 ALA A CA 1
ATOM 547 C C . ALA A 1 72 ? 2.142 -0.457 -0.684 1.00 97.50 72 ALA A C 1
ATOM 549 O O . ALA A 1 72 ? 1.530 -1.501 -0.902 1.00 97.50 72 ALA A O 1
ATOM 550 N N . LEU A 1 73 ? 2.656 0.291 -1.657 1.00 97.12 73 LEU A N 1
ATOM 551 C CA . LEU A 1 73 ? 2.499 0.001 -3.083 1.00 97.12 73 LEU A CA 1
ATOM 552 C C . LEU A 1 73 ? 3.754 -0.648 -3.656 1.00 97.12 73 LEU A C 1
ATOM 554 O O . LEU A 1 73 ? 4.863 -0.251 -3.306 1.00 97.12 73 LEU A O 1
ATOM 558 N N . ALA A 1 74 ? 3.576 -1.594 -4.576 1.00 95.81 74 ALA A N 1
ATOM 559 C CA . ALA A 1 74 ? 4.664 -2.193 -5.343 1.00 95.81 74 ALA A CA 1
ATOM 560 C C . ALA A 1 74 ? 4.603 -1.738 -6.803 1.00 95.81 74 ALA A C 1
ATOM 562 O O . ALA A 1 74 ? 3.529 -1.701 -7.397 1.00 95.81 74 ALA A O 1
ATOM 563 N N . GLY A 1 75 ? 5.749 -1.390 -7.386 1.00 94.19 75 GLY A N 1
ATOM 564 C CA . GLY A 1 75 ? 5.843 -0.933 -8.776 1.00 94.19 75 GLY A CA 1
ATOM 565 C C . GLY A 1 75 ? 6.902 0.146 -8.973 1.00 94.19 75 GLY A C 1
ATOM 566 O O . GLY A 1 75 ? 7.733 0.383 -8.098 1.00 94.19 75 GLY A O 1
ATOM 567 N N . THR A 1 76 ? 6.871 0.809 -10.124 1.00 94.62 76 THR A N 1
ATOM 568 C CA . THR A 1 76 ? 7.761 1.930 -10.455 1.00 94.62 76 THR A CA 1
ATOM 569 C C . THR A 1 76 ? 6.994 2.999 -11.240 1.00 94.62 76 THR A C 1
ATOM 571 O O . THR A 1 76 ? 5.849 2.782 -11.639 1.00 94.62 76 THR A O 1
ATOM 574 N N . TRP A 1 77 ? 7.583 4.178 -11.408 1.00 94.44 77 TRP A N 1
ATOM 575 C CA . TRP A 1 77 ? 6.956 5.294 -12.119 1.00 94.44 77 TRP A CA 1
ATOM 576 C C . TRP A 1 77 ? 6.988 5.079 -13.633 1.00 94.44 77 TRP A C 1
ATOM 578 O O . TRP A 1 77 ? 7.983 4.596 -14.172 1.00 94.44 77 TRP A O 1
ATOM 588 N N . GLY A 1 78 ? 5.916 5.460 -14.330 1.00 94.94 78 GLY A N 1
ATOM 589 C CA . GLY A 1 78 ? 5.883 5.552 -15.794 1.00 94.94 78 GLY A CA 1
ATOM 590 C C . GLY A 1 78 ? 5.861 4.226 -16.562 1.00 94.94 78 GLY A C 1
ATOM 591 O O . GLY A 1 78 ? 5.660 4.239 -17.775 1.00 94.94 78 GLY A O 1
ATOM 592 N N . GLN A 1 79 ? 6.049 3.081 -15.901 1.00 93.94 79 GLN A N 1
ATOM 593 C CA . GLN A 1 79 ? 6.094 1.775 -16.561 1.00 93.94 79 GLN A CA 1
ATOM 594 C C . GLN A 1 79 ? 5.545 0.646 -15.689 1.00 93.94 79 GLN A C 1
ATOM 596 O O . GLN A 1 79 ? 5.588 0.692 -14.459 1.00 93.94 79 GLN A O 1
ATOM 601 N N . THR A 1 80 ? 5.063 -0.400 -16.356 1.00 94.88 80 THR A N 1
ATOM 602 C CA . THR A 1 80 ? 4.690 -1.661 -15.715 1.00 94.88 80 THR A CA 1
ATOM 603 C C . THR A 1 80 ? 5.952 -2.453 -15.380 1.00 94.88 80 THR A C 1
ATOM 605 O O . THR A 1 80 ? 6.766 -2.725 -16.261 1.00 94.88 80 THR A O 1
ATOM 608 N N . LEU A 1 81 ? 6.097 -2.875 -14.124 1.00 92.06 81 LEU A N 1
ATOM 609 C CA . LEU A 1 81 ? 7.231 -3.676 -13.650 1.00 92.06 81 LEU A CA 1
ATOM 610 C C . LEU A 1 81 ? 6.709 -4.980 -13.052 1.00 92.06 81 LEU A C 1
ATOM 612 O O . LEU A 1 81 ? 5.920 -4.937 -12.119 1.00 92.06 81 LEU A O 1
ATOM 616 N N . HIS A 1 82 ? 7.127 -6.136 -13.575 1.00 91.56 82 HIS A N 1
ATOM 617 C CA . HIS A 1 82 ? 6.639 -7.451 -13.119 1.00 91.56 82 HIS A CA 1
ATOM 618 C C . HIS A 1 82 ? 5.105 -7.531 -13.029 1.00 91.56 82 HIS A C 1
ATOM 620 O O . HIS A 1 82 ? 4.559 -8.077 -12.079 1.00 91.56 82 HIS A O 1
ATOM 626 N N . GLN A 1 83 ? 4.418 -6.957 -14.025 1.00 94.88 83 GLN A N 1
ATOM 627 C CA . GLN A 1 83 ? 2.954 -6.859 -14.100 1.00 94.88 83 GLN A CA 1
ATOM 628 C C . GLN A 1 83 ? 2.301 -5.939 -13.042 1.00 94.88 83 GLN A C 1
ATOM 630 O O . GLN A 1 83 ? 1.083 -5.778 -13.047 1.00 94.88 83 GLN A O 1
ATOM 635 N N . HIS A 1 84 ? 3.077 -5.273 -12.183 1.00 95.38 84 HIS A N 1
ATOM 636 C CA . HIS A 1 84 ? 2.559 -4.196 -11.344 1.00 95.38 84 HIS A CA 1
ATOM 637 C C . HIS A 1 84 ? 2.292 -2.946 -12.194 1.00 95.38 84 HIS A C 1
ATOM 639 O O . HIS A 1 84 ? 3.190 -2.532 -12.937 1.00 95.38 84 HIS A O 1
ATOM 645 N N . PRO A 1 85 ? 1.109 -2.316 -12.074 1.00 96.12 85 PRO A N 1
ATOM 646 C CA . PRO A 1 85 ? 0.810 -1.071 -12.772 1.00 96.12 85 PRO A CA 1
ATOM 647 C C . PRO A 1 85 ? 1.804 0.052 -12.418 1.00 96.12 85 PRO A C 1
ATOM 649 O O . PRO A 1 85 ? 2.355 0.048 -11.314 1.00 96.12 85 PRO A O 1
ATOM 652 N N . PRO A 1 86 ? 1.982 1.066 -13.283 1.00 96.00 86 PRO A N 1
ATOM 653 C CA . PRO A 1 86 ? 2.734 2.272 -12.939 1.00 96.00 86 PRO A CA 1
ATOM 654 C C . PRO A 1 86 ? 2.212 2.946 -11.660 1.00 96.00 86 PRO A C 1
ATOM 656 O O . PRO A 1 86 ? 0.995 3.013 -11.443 1.00 96.00 86 PRO A O 1
ATOM 659 N N . LEU A 1 87 ? 3.110 3.472 -10.822 1.00 96.38 87 LEU A N 1
ATOM 660 C CA . LEU A 1 87 ? 2.753 4.054 -9.519 1.00 96.38 87 LEU A CA 1
ATOM 661 C C . LEU A 1 87 ? 1.733 5.189 -9.631 1.00 96.38 87 LEU A C 1
ATOM 663 O O . LEU A 1 87 ? 0.789 5.243 -8.847 1.00 96.38 87 LEU A O 1
ATOM 667 N N . GLU A 1 88 ? 1.856 6.063 -10.626 1.00 96.69 88 GLU A N 1
ATOM 668 C CA . GLU A 1 88 ? 0.917 7.162 -10.842 1.00 96.69 88 GLU A CA 1
ATOM 669 C C . GLU A 1 88 ? -0.512 6.673 -11.125 1.00 96.69 88 GLU A C 1
ATOM 671 O O . GLU A 1 88 ? -1.473 7.282 -10.651 1.00 96.69 88 GLU A O 1
ATOM 676 N N . LYS A 1 89 ? -0.662 5.530 -11.811 1.00 97.94 89 LYS A N 1
ATOM 677 C CA . LYS A 1 89 ? -1.971 4.910 -12.051 1.00 97.94 89 LYS A CA 1
ATOM 678 C C . LYS A 1 89 ? -2.539 4.301 -10.775 1.00 97.94 89 LYS A C 1
ATOM 680 O O . LYS A 1 89 ? -3.721 4.483 -10.494 1.00 97.94 89 LYS A O 1
ATOM 685 N N . GLN A 1 90 ? -1.702 3.640 -9.971 1.00 98.00 90 GLN A N 1
ATOM 686 C CA . GLN A 1 90 ? -2.114 3.114 -8.665 1.00 98.00 90 GLN A CA 1
ATOM 687 C C . GLN A 1 90 ? -2.598 4.234 -7.737 1.00 98.00 90 GLN A C 1
ATOM 689 O O . GLN A 1 90 ? -3.677 4.136 -7.157 1.00 98.00 90 GLN A O 1
ATOM 694 N N . LEU A 1 91 ? -1.843 5.332 -7.646 1.00 97.81 91 LEU A N 1
ATOM 695 C CA . LEU A 1 91 ? -2.202 6.495 -6.833 1.00 97.81 91 LEU A CA 1
ATOM 696 C C . LEU A 1 91 ? -3.499 7.153 -7.306 1.00 97.81 91 LEU A C 1
ATOM 698 O O . LEU A 1 91 ? -4.339 7.516 -6.482 1.00 97.81 91 LEU A O 1
ATOM 702 N N . GLN A 1 92 ? -3.680 7.293 -8.622 1.00 97.94 92 GLN A N 1
ATOM 703 C CA . GLN A 1 92 ? -4.914 7.822 -9.196 1.00 97.94 92 GLN A CA 1
ATOM 704 C C . GLN A 1 92 ? -6.116 6.937 -8.847 1.00 97.94 92 GLN A C 1
ATOM 706 O O . GLN A 1 92 ? -7.132 7.461 -8.388 1.00 97.94 92 GLN A O 1
ATOM 711 N N . ALA A 1 93 ? -5.989 5.619 -9.011 1.00 97.94 93 ALA A N 1
ATOM 712 C CA . ALA A 1 93 ? -7.053 4.667 -8.712 1.00 97.94 93 ALA A CA 1
ATOM 713 C C . ALA A 1 93 ? -7.435 4.700 -7.222 1.00 97.94 93 ALA A C 1
ATOM 715 O O . ALA A 1 93 ? -8.609 4.857 -6.892 1.00 97.94 93 ALA A O 1
ATOM 716 N N . ILE A 1 94 ? -6.447 4.678 -6.318 1.00 98.12 94 ILE A N 1
ATOM 717 C CA . ILE A 1 94 ? -6.675 4.785 -4.867 1.00 98.12 94 ILE A CA 1
ATOM 718 C C . ILE A 1 94 ? -7.370 6.098 -4.511 1.00 98.12 94 ILE A C 1
ATOM 720 O O . ILE A 1 94 ? -8.313 6.101 -3.724 1.00 98.12 94 ILE A O 1
ATOM 724 N N . ARG A 1 95 ? -6.941 7.223 -5.093 1.00 97.25 95 ARG A N 1
ATOM 725 C CA . ARG A 1 95 ? -7.547 8.531 -4.813 1.00 97.25 95 ARG A CA 1
ATOM 726 C C . ARG A 1 95 ? -9.010 8.601 -5.255 1.00 97.25 95 ARG A C 1
ATOM 728 O O . ARG A 1 95 ? -9.792 9.306 -4.622 1.00 97.25 95 ARG A O 1
ATOM 735 N N . GLN A 1 96 ? -9.372 7.899 -6.328 1.00 97.12 96 GLN A N 1
ATOM 736 C CA . GLN A 1 96 ? -10.745 7.834 -6.827 1.00 97.12 96 GLN A CA 1
ATOM 737 C C . GLN A 1 96 ? -11.636 6.938 -5.958 1.00 97.12 96 GLN A C 1
ATOM 739 O O . GLN A 1 96 ? -12.774 7.312 -5.684 1.00 97.12 96 GLN A O 1
ATOM 744 N N . THR A 1 97 ? -11.140 5.780 -5.511 1.00 96.81 97 THR A N 1
ATOM 745 C CA . THR A 1 97 ? -11.956 4.792 -4.780 1.00 96.81 97 THR A CA 1
ATOM 746 C C . THR A 1 97 ? -11.944 4.972 -3.264 1.00 96.81 97 THR A C 1
ATOM 748 O O . THR A 1 97 ? -12.927 4.651 -2.601 1.00 96.81 97 THR A O 1
ATOM 751 N N . SER A 1 98 ? -10.844 5.482 -2.712 1.00 97.12 98 SER A N 1
ATOM 752 C CA . SER A 1 98 ? -10.611 5.628 -1.274 1.00 97.12 98 SER A CA 1
ATOM 753 C C . SER A 1 98 ? -9.989 6.999 -0.954 1.00 97.12 98 SER A C 1
ATOM 755 O O . SER A 1 98 ? -8.861 7.062 -0.455 1.00 97.12 98 SER A O 1
ATOM 757 N N . PRO A 1 99 ? -10.703 8.118 -1.204 1.00 96.31 99 PRO A N 1
ATOM 758 C CA . PRO A 1 99 ? -10.183 9.481 -1.023 1.00 96.31 99 PRO A CA 1
ATOM 759 C C . PRO A 1 99 ? -9.774 9.821 0.421 1.00 96.31 99 PRO A C 1
ATOM 761 O O . PRO A 1 99 ? -9.066 10.799 0.650 1.00 96.31 99 PRO A O 1
ATOM 764 N N . GLN A 1 100 ? -10.202 9.024 1.402 1.00 95.69 100 GLN A N 1
ATOM 765 C CA . GLN A 1 100 ? -9.791 9.121 2.803 1.00 95.69 100 GLN A CA 1
ATOM 766 C C . GLN A 1 100 ? -8.347 8.659 3.065 1.00 95.69 100 GLN A C 1
ATOM 768 O O . GLN A 1 100 ? -7.817 8.929 4.141 1.00 95.69 100 GLN A O 1
ATOM 773 N N . ILE A 1 101 ? -7.705 7.961 2.122 1.00 97.44 101 ILE A N 1
ATOM 774 C CA . ILE A 1 101 ? -6.295 7.575 2.236 1.00 97.44 101 ILE A CA 1
ATOM 775 C C . ILE A 1 101 ? -5.421 8.798 1.958 1.00 97.44 101 ILE A C 1
ATOM 777 O O . ILE A 1 101 ? -5.362 9.299 0.838 1.00 97.44 101 ILE A O 1
ATOM 781 N N . GLN A 1 102 ? -4.736 9.275 2.996 1.00 95.00 102 GLN A N 1
ATOM 782 C CA . GLN A 1 102 ? -3.914 10.491 2.938 1.00 95.00 102 GLN A CA 1
ATOM 783 C C . GLN A 1 102 ? -2.414 10.212 2.811 1.00 95.00 102 GLN A C 1
ATOM 785 O O . GLN A 1 102 ? -1.637 11.130 2.556 1.00 95.00 102 GLN A O 1
ATOM 790 N N . ALA A 1 103 ? -2.001 8.959 2.987 1.00 95.56 103 ALA A N 1
ATOM 791 C CA . ALA A 1 103 ? -0.610 8.553 2.925 1.00 95.56 103 ALA A CA 1
ATOM 792 C C . ALA A 1 103 ? -0.485 7.192 2.246 1.00 95.56 103 ALA A C 1
ATOM 794 O O . ALA A 1 103 ? -1.341 6.322 2.394 1.00 95.56 103 ALA A O 1
ATOM 795 N N . VAL A 1 104 ? 0.627 7.005 1.545 1.00 96.62 104 VAL A N 1
ATOM 796 C CA . VAL A 1 104 ? 1.063 5.717 1.006 1.00 96.62 104 VAL A CA 1
ATOM 797 C C . VAL A 1 104 ? 2.525 5.500 1.376 1.00 96.62 104 VAL A C 1
ATOM 799 O O . VAL A 1 104 ? 3.242 6.441 1.723 1.00 96.62 104 VAL A O 1
ATOM 802 N N . SER A 1 105 ? 2.976 4.259 1.321 1.00 95.38 105 SER A N 1
ATOM 803 C CA . SER A 1 105 ? 4.393 3.909 1.314 1.00 95.38 105 SER A CA 1
ATOM 804 C C . SER A 1 105 ? 4.717 3.119 0.044 1.00 95.38 105 SER A C 1
ATOM 806 O O . SER A 1 105 ? 3.822 2.748 -0.717 1.00 95.38 105 SER A O 1
ATOM 808 N N . HIS A 1 106 ? 6.002 2.901 -0.229 1.00 94.88 106 HIS A N 1
ATOM 809 C CA . HIS A 1 106 ? 6.457 2.192 -1.423 1.00 94.88 106 HIS A CA 1
ATOM 810 C C . HIS A 1 106 ? 7.364 1.023 -1.050 1.00 94.88 106 HIS A C 1
ATOM 812 O O . HIS A 1 106 ? 8.249 1.157 -0.203 1.00 94.88 106 HIS A O 1
ATOM 818 N N . PHE A 1 107 ? 7.149 -0.106 -1.717 1.00 89.88 107 PHE A N 1
ATOM 819 C CA . PHE A 1 107 ? 8.001 -1.278 -1.672 1.00 89.88 107 PHE A CA 1
ATOM 820 C C . PHE A 1 107 ? 8.528 -1.609 -3.082 1.00 89.88 107 PHE A C 1
ATOM 822 O O . PHE A 1 107 ? 7.751 -1.800 -4.011 1.00 89.88 107 PHE A O 1
ATOM 829 N N . ALA A 1 108 ? 9.833 -1.735 -3.318 1.00 87.19 108 ALA A N 1
ATOM 830 C CA . ALA A 1 108 ? 10.966 -1.398 -2.456 1.00 87.19 108 ALA A CA 1
ATOM 831 C C . ALA A 1 108 ? 11.791 -0.271 -3.082 1.00 87.19 108 ALA A C 1
ATOM 833 O O . ALA A 1 108 ? 11.765 -0.073 -4.294 1.00 87.19 108 ALA A O 1
ATOM 834 N N . PHE A 1 109 ? 12.586 0.430 -2.270 1.00 86.88 109 PHE A N 1
ATOM 835 C CA . PHE A 1 109 ? 13.513 1.459 -2.755 1.00 86.88 109 PHE A CA 1
ATOM 836 C C . PHE A 1 109 ? 14.369 0.975 -3.941 1.00 86.88 109 PHE A C 1
ATOM 838 O O . PHE A 1 109 ? 14.538 1.699 -4.914 1.00 86.88 109 PHE A O 1
ATOM 845 N N . SER A 1 110 ? 14.807 -0.285 -3.918 1.00 88.88 110 SER A N 1
ATOM 846 C CA . SER A 1 110 ? 15.566 -0.930 -4.997 1.00 88.88 110 SER A CA 1
ATOM 847 C C . SER A 1 110 ? 14.815 -1.073 -6.326 1.00 88.88 110 SER A C 1
ATOM 849 O O . SER A 1 110 ? 15.445 -1.293 -7.354 1.00 88.88 110 SER A O 1
ATOM 851 N N . TRP A 1 111 ? 13.485 -0.961 -6.336 1.00 89.69 111 TRP A N 1
ATOM 852 C CA . TRP A 1 111 ? 12.680 -0.969 -7.562 1.00 89.69 111 TRP A CA 1
ATOM 853 C C . TRP A 1 111 ? 12.590 0.420 -8.200 1.00 89.69 111 TRP A C 1
ATOM 855 O O . TRP A 1 111 ? 12.404 0.523 -9.411 1.00 89.69 111 TRP A O 1
ATOM 865 N N . GLN A 1 112 ? 12.715 1.480 -7.396 1.00 86.81 112 GLN A N 1
ATOM 866 C CA . GLN A 1 112 ? 12.801 2.856 -7.894 1.00 86.81 112 GLN A CA 1
ATOM 867 C C . GLN A 1 112 ? 14.244 3.213 -8.267 1.00 86.81 112 GLN A C 1
ATOM 869 O O . GLN A 1 112 ? 14.473 3.825 -9.301 1.00 86.81 112 GLN A O 1
ATOM 874 N N . GLU A 1 113 ? 15.210 2.769 -7.462 1.00 89.38 113 GLU A N 1
ATOM 875 C CA . GLU A 1 113 ? 16.616 3.176 -7.540 1.00 89.38 113 GLU A CA 1
ATOM 876 C C . GLU A 1 113 ? 17.569 1.957 -7.560 1.00 89.38 113 GLU A C 1
ATOM 878 O O . GLU A 1 113 ? 18.404 1.800 -6.662 1.00 89.38 113 GLU A O 1
ATOM 883 N N . PRO A 1 114 ? 17.468 1.045 -8.550 1.00 89.31 114 PRO A N 1
ATOM 884 C CA . PRO A 1 114 ? 18.187 -0.235 -8.538 1.00 89.31 114 PRO A CA 1
ATOM 885 C C . PRO A 1 114 ? 19.711 -0.093 -8.586 1.00 89.31 114 PRO A C 1
ATOM 887 O O . PRO A 1 114 ? 20.430 -0.884 -7.971 1.00 89.31 114 PRO A O 1
ATOM 890 N N . GLU A 1 115 ? 20.231 0.887 -9.325 1.00 89.62 115 GLU A N 1
ATOM 891 C CA . GLU A 1 115 ? 21.676 1.127 -9.410 1.00 89.62 115 GLU A CA 1
ATOM 892 C C . GLU A 1 115 ? 22.219 1.693 -8.100 1.00 89.62 115 GLU A C 1
ATOM 894 O O . GLU A 1 115 ? 23.219 1.203 -7.570 1.00 89.62 115 GLU A O 1
ATOM 899 N N . PHE A 1 116 ? 21.529 2.683 -7.535 1.00 90.19 116 PHE A N 1
ATOM 900 C CA . PHE A 1 116 ? 21.929 3.293 -6.277 1.00 90.19 116 PHE A CA 1
ATOM 901 C C . PHE A 1 116 ? 21.815 2.312 -5.102 1.00 90.19 116 PHE A C 1
ATOM 903 O O . PHE A 1 116 ? 22.734 2.228 -4.287 1.00 90.19 116 PHE A O 1
ATOM 910 N N . ASP A 1 117 ? 20.759 1.496 -5.045 1.00 89.69 117 ASP A N 1
ATOM 911 C CA . ASP A 1 117 ? 20.637 0.416 -4.060 1.00 89.69 117 ASP A CA 1
ATOM 912 C C . ASP A 1 117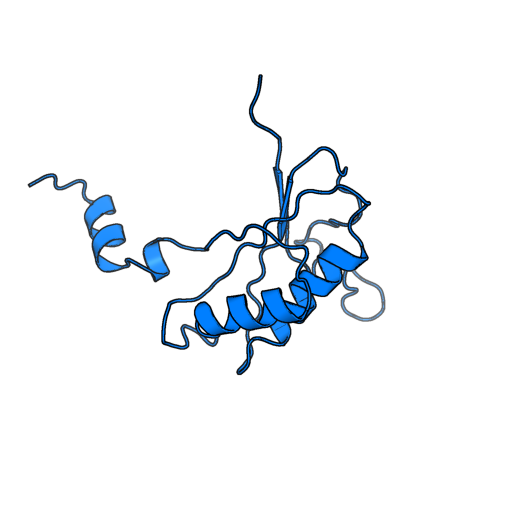 ? 21.799 -0.590 -4.163 1.00 89.69 117 ASP A C 1
ATOM 914 O O . ASP A 1 117 ? 22.422 -0.947 -3.159 1.00 89.69 117 ASP A O 1
ATOM 918 N N . ARG A 1 118 ? 22.196 -0.960 -5.389 1.00 88.50 118 ARG A N 1
ATOM 919 C CA . ARG A 1 118 ? 23.355 -1.834 -5.628 1.00 88.50 118 ARG A CA 1
ATOM 920 C C . ARG A 1 118 ? 24.668 -1.197 -5.167 1.00 88.50 118 ARG A C 1
ATOM 922 O O . ARG A 1 118 ? 25.497 -1.891 -4.578 1.00 88.50 118 ARG A O 1
ATOM 929 N N . ASN A 1 119 ? 24.848 0.107 -5.376 1.00 88.81 119 ASN A N 1
ATOM 930 C CA . ASN A 1 119 ? 26.026 0.845 -4.909 1.00 88.81 119 ASN A CA 1
ATOM 931 C C . ASN A 1 119 ? 26.110 0.882 -3.375 1.00 88.81 119 ASN A C 1
ATOM 933 O O . ASN A 1 119 ? 27.197 0.721 -2.813 1.00 88.81 119 ASN A O 1
ATOM 937 N N . ARG A 1 120 ? 24.968 1.008 -2.681 1.00 86.75 120 ARG A N 1
ATOM 938 C CA . ARG A 1 120 ? 24.903 0.991 -1.208 1.00 86.75 120 ARG A CA 1
ATOM 939 C C . ARG A 1 120 ? 25.390 -0.323 -0.603 1.00 86.75 120 ARG A C 1
ATOM 941 O O . ARG A 1 120 ? 25.943 -0.295 0.491 1.00 86.75 120 ARG A O 1
ATOM 948 N N . LYS A 1 121 ? 25.263 -1.455 -1.307 1.00 84.50 121 LYS A N 1
ATOM 949 C CA . LYS A 1 121 ? 25.789 -2.753 -0.842 1.00 84.50 121 LYS A CA 1
ATOM 950 C C . LYS A 1 121 ? 27.294 -2.714 -0.564 1.00 84.50 121 LYS A C 1
ATOM 952 O O . LYS A 1 121 ? 27.765 -3.398 0.339 1.00 84.50 121 LYS A O 1
ATOM 957 N N . PHE A 1 122 ? 28.044 -1.946 -1.351 1.00 82.62 122 PHE A N 1
ATOM 958 C CA . PHE A 1 122 ? 29.504 -1.908 -1.275 1.00 82.62 122 PHE A CA 1
ATOM 959 C C . PHE A 1 122 ? 30.042 -0.715 -0.473 1.00 82.62 122 PHE A C 1
ATOM 961 O O . PHE A 1 122 ? 31.256 -0.625 -0.313 1.00 82.62 122 PHE A O 1
ATOM 968 N N . CYS A 1 123 ? 29.172 0.181 0.024 1.00 70.56 123 CYS A N 1
ATOM 969 C CA . CYS A 1 123 ? 29.532 1.381 0.796 1.00 70.56 123 CYS A CA 1
ATOM 970 C C . CYS A 1 123 ? 30.760 2.131 0.245 1.00 70.56 123 CYS A C 1
ATOM 972 O O . CYS A 1 123 ? 31.603 2.601 1.008 1.00 70.56 123 CYS A O 1
ATOM 974 N N . GLN A 1 124 ? 30.879 2.250 -1.080 1.00 68.62 124 GLN A N 1
ATOM 975 C CA . GLN A 1 124 ? 31.945 3.043 -1.684 1.00 68.62 124 GLN A CA 1
ATOM 976 C C . GLN A 1 124 ? 31.528 4.513 -1.676 1.00 68.62 124 GLN A C 1
ATOM 978 O O . GLN A 1 124 ? 31.005 5.029 -2.661 1.00 68.62 124 GLN A O 1
ATOM 983 N N . LEU A 1 125 ? 31.729 5.171 -0.532 1.00 63.00 125 LEU A N 1
ATOM 984 C CA . LEU A 1 125 ? 31.825 6.627 -0.472 1.00 63.00 125 LEU A CA 1
ATOM 985 C C . LEU A 1 125 ? 33.062 7.008 -1.296 1.00 63.00 125 LEU A C 1
ATOM 987 O O . LEU A 1 125 ? 34.186 6.829 -0.831 1.00 63.00 125 LEU A O 1
ATOM 991 N N . ARG A 1 126 ? 32.855 7.407 -2.552 1.00 59.16 126 ARG A N 1
ATOM 992 C CA . ARG A 1 126 ? 33.887 8.106 -3.321 1.00 59.16 126 ARG A CA 1
ATOM 993 C C . ARG A 1 126 ? 33.921 9.564 -2.901 1.00 59.16 126 ARG A C 1
ATOM 995 O O . ARG A 1 126 ? 32.820 10.120 -2.697 1.00 59.16 126 ARG A O 1
#

Secondary structure (DSSP, 8-state):
-PPPPEEEE-TTTTSEETTTEE-TTSPP-TTS-TTSEEEEEE----SSSHHHHHHHHHHHHHSPTT--B-PEEE--SSS-BTTBPPHHHHHHHHHHH-TT----EEE-HHHH-HHHHHHHHTT---

Sequence (126 aa):
RGLKAGAVFFPDGNQTVGAQGFDSRLQPWDRFPSTIEWHPMTYAICEDASCVAAQVQRVTAQAPTGTHIQPALAGTWGQTLHQHPPLEKQLQAIRQTSPQIQAVSHFAFSWQEPEFDRNRKFCQLR

pLDDT: mean 92.17, std 7.01, range [59.16, 98.19]